Protein AF-A0A1H8DG61-F1 (afdb_monomer_lite)

Sequence (169 aa):
MTNSETLAAIATEIESLGADLLKVNSTIDLIGKPAIDAANKLDRALKDAKERFATALADEQVEARNLRLARFSDIRVEVRPGESLIDTAFSIHYMQDAWDMSVNATIPKPHSCNGFAALADDAYEYLVTKKPEAIPAEIMALAPGKPQEAFAIYLQGKARGFFKGAVAA

Structure (mmCIF, N/CA/C/O backbone):
data_AF-A0A1H8DG61-F1
#
_entry.id   AF-A0A1H8DG61-F1
#
loop_
_atom_site.group_PDB
_atom_site.id
_atom_site.type_symbol
_atom_site.label_atom_id
_atom_site.label_alt_id
_atom_site.label_comp_id
_atom_site.label_asym_id
_atom_site.label_entity_id
_atom_site.label_seq_id
_atom_site.pdbx_PDB_ins_code
_atom_site.Cartn_x
_atom_site.Cartn_y
_atom_site.Cartn_z
_atom_site.occupancy
_atom_site.B_iso_or_equiv
_atom_site.auth_seq_id
_atom_site.auth_comp_id
_atom_site.auth_asym_id
_atom_site.auth_atom_id
_atom_site.pdbx_PDB_model_num
ATOM 1 N N . MET A 1 1 ? -24.084 -5.760 2.106 1.00 44.28 1 MET A N 1
ATOM 2 C CA . MET A 1 1 ? -23.650 -4.973 3.270 1.00 44.28 1 MET A CA 1
ATOM 3 C C . MET A 1 1 ? -22.213 -4.593 3.015 1.00 44.28 1 MET A C 1
ATOM 5 O O . MET A 1 1 ? -21.398 -5.487 2.815 1.00 44.28 1 MET A O 1
ATOM 9 N N . THR A 1 2 ? -21.930 -3.308 2.858 1.00 48.12 2 THR A N 1
ATOM 10 C CA . THR A 1 2 ? -20.558 -2.812 2.676 1.00 48.12 2 THR A CA 1
ATOM 11 C C . THR A 1 2 ? -19.861 -2.767 4.037 1.00 48.12 2 THR A C 1
ATOM 13 O O . THR A 1 2 ? -20.521 -2.529 5.045 1.00 48.12 2 THR A O 1
ATOM 16 N N . ASN A 1 3 ? -18.538 -2.969 4.090 1.00 57.88 3 ASN A N 1
ATOM 17 C CA . ASN A 1 3 ? -17.770 -2.950 5.350 1.00 57.88 3 ASN A CA 1
ATOM 18 C C . ASN A 1 3 ? -17.966 -1.652 6.176 1.00 57.88 3 ASN A C 1
ATOM 20 O O . ASN A 1 3 ? -17.830 -1.653 7.402 1.00 57.88 3 ASN A O 1
ATOM 24 N N . SER A 1 4 ? -18.375 -0.558 5.527 1.00 57.69 4 SER A N 1
ATOM 25 C CA . SER A 1 4 ? -18.746 0.706 6.170 1.00 57.69 4 SER A CA 1
ATOM 26 C C . SER A 1 4 ? -20.004 0.612 7.050 1.00 57.69 4 SER A C 1
ATOM 28 O O . SER A 1 4 ? -20.052 1.227 8.114 1.00 57.69 4 SER A O 1
ATOM 30 N N . GLU A 1 5 ? -21.011 -0.176 6.650 1.00 59.53 5 GLU A N 1
ATOM 31 C CA . GLU A 1 5 ? -22.228 -0.407 7.445 1.00 59.53 5 GLU A CA 1
ATOM 32 C C . GLU A 1 5 ? -21.903 -1.224 8.704 1.00 59.53 5 GLU A C 1
ATOM 34 O O . GLU A 1 5 ? -22.477 -0.987 9.766 1.00 59.53 5 GLU A O 1
ATOM 39 N N . THR A 1 6 ? -20.927 -2.135 8.617 1.00 80.00 6 THR A N 1
ATOM 40 C CA . THR A 1 6 ? -20.462 -2.929 9.761 1.00 80.00 6 THR A CA 1
ATOM 41 C C . THR A 1 6 ? -19.600 -2.127 10.735 1.00 80.00 6 THR A C 1
ATOM 43 O O . THR A 1 6 ? -19.774 -2.276 11.940 1.00 80.00 6 THR A O 1
ATOM 46 N N . LEU A 1 7 ? -18.724 -1.234 10.263 1.00 86.38 7 LEU A N 1
ATOM 47 C CA . LEU A 1 7 ? -17.915 -0.387 11.152 1.00 86.38 7 LEU A CA 1
ATOM 48 C C . LEU A 1 7 ? -18.766 0.622 11.925 1.00 86.38 7 LEU A C 1
ATOM 50 O O . LEU A 1 7 ? -18.579 0.778 13.132 1.00 86.38 7 LEU A O 1
ATOM 54 N N . ALA A 1 8 ? -19.732 1.261 11.258 1.00 87.06 8 ALA A N 1
ATOM 55 C CA . ALA A 1 8 ? -20.670 2.168 11.913 1.00 87.06 8 ALA A CA 1
ATOM 56 C C . ALA A 1 8 ? -21.502 1.445 12.988 1.00 87.06 8 ALA A C 1
ATOM 58 O O . ALA A 1 8 ? -21.647 1.954 14.097 1.00 87.06 8 ALA A O 1
ATOM 59 N N . ALA A 1 9 ? -21.976 0.227 12.700 1.00 88.69 9 ALA A N 1
ATOM 60 C CA . ALA A 1 9 ? -22.713 -0.581 13.669 1.00 88.69 9 ALA A CA 1
ATOM 61 C C . ALA A 1 9 ? -21.866 -0.951 14.902 1.00 88.69 9 ALA A C 1
ATOM 63 O O . ALA A 1 9 ? -22.348 -0.831 16.028 1.00 88.69 9 ALA A O 1
ATOM 64 N N . ILE A 1 10 ? -20.598 -1.343 14.712 1.00 89.44 10 ILE A N 1
ATOM 65 C CA . ILE A 1 10 ? -19.681 -1.651 15.824 1.00 89.44 10 ILE A CA 1
ATOM 66 C C . ILE A 1 10 ? -19.352 -0.382 16.629 1.00 89.44 10 ILE A C 1
ATOM 68 O O . ILE A 1 10 ? -19.263 -0.442 17.853 1.00 89.44 10 ILE A O 1
ATOM 72 N N . ALA A 1 11 ? -19.219 0.782 15.985 1.00 91.12 11 ALA A N 1
ATOM 73 C CA . ALA A 1 11 ? -19.017 2.051 16.687 1.00 91.12 11 ALA A CA 1
ATOM 74 C C . ALA A 1 11 ? -20.212 2.400 17.592 1.00 91.12 11 ALA A C 1
ATOM 76 O O . ALA A 1 11 ? -20.020 2.714 18.767 1.00 91.12 11 ALA A O 1
ATOM 77 N N . THR A 1 12 ? -21.443 2.261 17.087 1.00 93.44 12 THR A N 1
ATOM 78 C CA . THR A 1 12 ? -22.661 2.440 17.894 1.00 93.44 12 THR A CA 1
ATOM 79 C C . THR A 1 12 ? -22.748 1.420 19.036 1.00 93.44 12 THR A C 1
ATOM 81 O O . THR A 1 12 ? -23.151 1.772 20.146 1.00 93.44 12 THR A O 1
ATOM 84 N N . GLU A 1 13 ? -22.332 0.169 18.808 1.00 91.62 13 GLU A N 1
ATOM 85 C CA . GLU A 1 13 ? -22.241 -0.858 19.857 1.00 91.62 13 GLU A CA 1
ATOM 86 C C . GLU A 1 13 ? -21.276 -0.429 20.978 1.00 91.62 13 GLU A C 1
ATOM 88 O O . GLU A 1 13 ? -21.630 -0.501 22.156 1.00 91.62 13 GLU A O 1
ATOM 93 N N . ILE A 1 14 ? -20.089 0.081 20.631 1.00 93.75 14 ILE A N 1
ATOM 94 C CA . ILE A 1 14 ? -19.092 0.578 21.594 1.00 93.75 14 ILE A CA 1
ATOM 95 C C . ILE A 1 14 ? -19.645 1.755 22.408 1.00 93.75 14 ILE A C 1
ATOM 97 O O . ILE A 1 14 ? -19.463 1.789 23.628 1.00 93.75 14 ILE A O 1
ATOM 101 N N . GLU A 1 15 ? -20.323 2.707 21.763 1.00 93.12 15 GLU A N 1
ATOM 102 C CA . GLU A 1 15 ? -20.947 3.850 22.443 1.00 93.12 15 GLU A CA 1
ATOM 103 C C . GLU A 1 15 ? -22.028 3.399 23.432 1.00 93.12 15 GLU A C 1
ATOM 105 O O . GLU A 1 15 ? -22.036 3.846 24.583 1.00 93.12 15 GLU A O 1
ATOM 110 N N . SER A 1 16 ? -22.895 2.465 23.024 1.00 94.06 16 SER A N 1
ATOM 111 C CA . SER A 1 16 ? -23.933 1.905 23.896 1.00 94.06 16 SER A CA 1
ATOM 112 C C . SER A 1 16 ? -23.332 1.159 25.087 1.00 94.06 16 SER A C 1
ATOM 114 O O . SER A 1 16 ? -23.721 1.412 26.227 1.00 94.06 16 SER A O 1
ATOM 116 N N . LEU A 1 17 ? -22.352 0.280 24.849 1.00 92.75 17 LEU A N 1
ATOM 117 C CA . LEU A 1 17 ? -21.670 -0.469 25.909 1.00 92.75 17 LEU A CA 1
ATOM 118 C C . LEU A 1 17 ? -20.948 0.467 26.885 1.00 92.75 17 LEU A C 1
ATOM 120 O O . LEU A 1 17 ? -20.981 0.235 28.092 1.00 92.75 17 LEU A O 1
ATOM 124 N N . GLY A 1 18 ? -20.339 1.549 26.390 1.00 90.75 18 GLY A N 1
ATOM 125 C CA . GLY A 1 18 ? -19.702 2.566 27.228 1.00 90.75 18 GLY A CA 1
ATOM 126 C C . GLY A 1 18 ? -20.706 3.338 28.087 1.00 90.75 18 GLY A C 1
ATOM 127 O O . GLY A 1 18 ? -20.473 3.544 29.281 1.00 90.75 18 GLY A O 1
ATOM 128 N N . ALA A 1 19 ? -21.847 3.724 27.511 1.00 93.31 19 ALA A N 1
ATOM 129 C CA . ALA A 1 19 ? -22.924 4.386 28.242 1.00 93.31 19 ALA A CA 1
ATOM 130 C C . ALA A 1 19 ? -23.535 3.476 29.320 1.00 93.31 19 ALA A C 1
ATOM 132 O O . ALA A 1 19 ? -23.810 3.931 30.433 1.00 93.31 19 ALA A O 1
ATOM 133 N N . ASP A 1 20 ? -23.720 2.191 29.025 1.00 90.69 20 ASP A N 1
ATOM 134 C CA . ASP A 1 20 ? -24.256 1.230 29.988 1.00 90.69 20 ASP A CA 1
ATOM 135 C C . ASP A 1 20 ? -23.242 0.886 31.083 1.00 90.69 20 ASP A C 1
ATOM 137 O O . ASP A 1 20 ? -23.620 0.789 32.252 1.00 90.69 20 ASP A O 1
ATOM 141 N N . LEU A 1 21 ? -21.948 0.814 30.755 1.00 91.00 21 LEU A N 1
ATOM 142 C CA . LEU A 1 21 ? -20.879 0.669 31.746 1.00 91.00 21 LEU A CA 1
ATOM 143 C C . LEU A 1 21 ? -20.875 1.846 32.736 1.00 91.00 21 LEU A C 1
ATOM 145 O O . LEU A 1 21 ? -20.786 1.628 33.944 1.00 91.00 21 LEU A O 1
ATOM 149 N N . LEU A 1 22 ? -21.025 3.085 32.251 1.00 91.31 22 LEU A N 1
ATOM 150 C CA . LEU A 1 22 ? -21.126 4.280 33.101 1.00 91.31 22 LEU A CA 1
ATOM 151 C C . LEU A 1 22 ? -22.321 4.204 34.062 1.00 91.31 22 LEU A C 1
ATOM 153 O O . LEU A 1 22 ? -22.166 4.467 35.258 1.00 91.31 22 LEU A O 1
ATOM 157 N N . LYS A 1 23 ? -23.497 3.798 33.566 1.00 90.06 23 LYS A N 1
ATOM 158 C CA . LYS A 1 23 ? -24.698 3.614 34.399 1.00 90.06 23 LYS A CA 1
ATOM 159 C C . LYS A 1 23 ? -24.474 2.546 35.465 1.00 90.06 23 LYS A C 1
ATOM 161 O O . LYS A 1 23 ? -24.740 2.804 36.636 1.00 90.06 23 LYS A O 1
ATOM 166 N N . VAL A 1 24 ? -23.953 1.377 35.092 1.00 89.50 24 VAL A N 1
ATOM 167 C CA . VAL A 1 24 ? -23.722 0.279 36.042 1.00 89.50 24 VAL A CA 1
ATOM 168 C C . VAL A 1 24 ? -22.688 0.681 37.093 1.00 89.50 24 VAL A C 1
ATOM 170 O O . VAL A 1 24 ? -22.939 0.486 38.283 1.00 89.50 24 VAL A O 1
ATOM 173 N N . ASN A 1 25 ? -21.595 1.338 36.693 1.00 87.38 25 ASN A N 1
ATOM 174 C CA . ASN A 1 25 ? -20.584 1.844 37.623 1.00 87.38 25 ASN A CA 1
ATOM 175 C C . ASN A 1 25 ? -21.171 2.824 38.647 1.00 87.38 25 ASN A C 1
ATOM 177 O O . ASN A 1 25 ? -20.857 2.724 39.829 1.00 87.38 25 ASN A O 1
ATOM 181 N N . SER A 1 26 ? -22.087 3.704 38.228 1.00 88.56 26 SER A N 1
ATOM 182 C CA . SER A 1 26 ? -22.766 4.646 39.135 1.00 88.56 26 SER A CA 1
ATOM 183 C C . SER A 1 26 ? -23.673 3.975 40.178 1.00 88.56 26 SER A C 1
ATOM 185 O O . SER A 1 26 ? -24.056 4.600 41.163 1.00 88.56 26 SER A O 1
ATOM 187 N N . THR A 1 27 ? -24.006 2.696 39.982 1.00 87.75 27 THR A N 1
ATOM 188 C CA . THR A 1 27 ? -24.860 1.916 40.891 1.00 87.75 27 THR A CA 1
ATOM 189 C C . THR A 1 27 ? -24.084 0.942 41.777 1.00 87.75 27 THR A C 1
ATOM 191 O O . THR A 1 27 ? -24.686 0.312 42.647 1.00 87.75 27 THR A O 1
ATOM 194 N N . ILE A 1 28 ? -22.759 0.825 41.611 1.00 85.56 28 ILE A N 1
ATOM 195 C CA . ILE A 1 28 ? -21.932 -0.119 42.381 1.00 85.56 28 ILE A CA 1
ATOM 196 C C . ILE A 1 28 ? -22.061 0.123 43.886 1.00 85.56 28 ILE A C 1
ATOM 198 O O . ILE A 1 28 ? -22.249 -0.833 44.635 1.00 85.56 28 ILE A O 1
ATOM 202 N N . ASP A 1 29 ? -22.069 1.381 44.319 1.00 82.69 29 ASP A N 1
ATOM 203 C CA . ASP A 1 29 ? -22.180 1.729 45.739 1.00 82.69 29 ASP A CA 1
ATOM 204 C C . ASP A 1 29 ? -23.567 1.414 46.335 1.00 82.69 29 ASP A C 1
ATOM 206 O O . ASP A 1 29 ? -23.710 1.306 47.551 1.00 82.69 29 ASP A O 1
ATOM 210 N N . LEU A 1 30 ? -24.593 1.236 45.491 1.00 85.62 30 LEU A N 1
ATOM 211 C CA . LEU A 1 30 ? -25.979 0.981 45.906 1.00 85.62 30 LEU A CA 1
ATOM 212 C C . LEU A 1 30 ? -26.312 -0.512 45.988 1.00 85.62 30 LEU A C 1
ATOM 214 O O . LEU A 1 30 ? -26.997 -0.946 46.911 1.00 85.62 30 LEU A O 1
ATOM 218 N N . ILE A 1 31 ? -25.866 -1.295 45.003 1.00 84.31 31 ILE A N 1
ATOM 219 C CA . ILE A 1 31 ? -26.231 -2.715 44.853 1.00 84.31 31 ILE A CA 1
ATOM 220 C C . ILE A 1 31 ? -25.040 -3.663 45.015 1.00 84.31 31 ILE A C 1
ATOM 222 O O . ILE A 1 31 ? -25.245 -4.864 45.185 1.00 84.31 31 ILE A O 1
ATOM 226 N N . GLY A 1 32 ? -23.805 -3.159 45.043 1.00 85.88 32 GLY A N 1
ATOM 227 C CA . GLY A 1 32 ? -22.606 -3.925 45.376 1.00 85.88 32 GLY A CA 1
ATOM 228 C C . GLY A 1 32 ? -22.245 -4.990 44.338 1.00 85.88 32 GLY A C 1
ATOM 229 O O . GLY A 1 32 ? -22.130 -4.724 43.142 1.00 85.88 32 GLY A O 1
ATOM 230 N N . LYS A 1 33 ? -22.031 -6.226 44.800 1.00 86.06 33 LYS A N 1
ATOM 231 C CA . LYS A 1 33 ? -21.433 -7.321 44.014 1.00 86.06 33 LYS A CA 1
ATOM 232 C C . LYS A 1 33 ? -22.118 -7.620 42.661 1.00 86.06 33 LYS A C 1
ATOM 234 O O . LYS A 1 33 ? -21.393 -7.767 41.681 1.00 86.06 33 LYS A O 1
ATOM 239 N N . PRO A 1 34 ? -23.461 -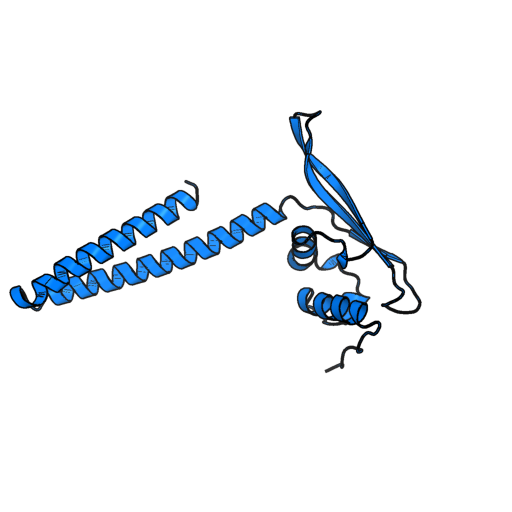7.642 42.539 1.00 88.62 34 PRO A N 1
ATOM 240 C CA . PRO A 1 34 ? -24.132 -7.811 41.248 1.00 88.62 34 PRO A CA 1
ATOM 241 C C . PRO A 1 34 ? -23.786 -6.728 40.216 1.00 88.62 34 PRO A C 1
ATOM 243 O O . PRO A 1 34 ? -23.654 -7.036 39.033 1.00 88.62 34 PRO A O 1
ATOM 246 N N . ALA A 1 35 ? -23.607 -5.474 40.645 1.00 84.19 35 ALA A N 1
ATOM 247 C CA . ALA A 1 35 ? -23.211 -4.385 39.753 1.00 84.19 35 ALA A CA 1
ATOM 248 C C . ALA A 1 35 ? -21.743 -4.505 39.322 1.00 84.19 35 ALA A C 1
ATOM 250 O O . ALA A 1 35 ? -21.430 -4.241 38.167 1.00 84.19 35 ALA A O 1
ATOM 251 N N . ILE A 1 36 ? -20.859 -4.990 40.200 1.00 88.31 36 ILE A N 1
ATOM 252 C CA . ILE A 1 36 ? -19.462 -5.299 39.850 1.00 88.31 36 ILE A CA 1
ATOM 253 C C . ILE A 1 36 ? -19.402 -6.405 38.787 1.00 88.31 36 ILE A C 1
ATOM 255 O O . ILE A 1 36 ? -18.688 -6.279 37.792 1.00 88.31 36 ILE A O 1
ATOM 259 N N . ASP A 1 37 ? -20.177 -7.478 38.955 1.00 90.69 37 ASP A N 1
ATOM 260 C CA . ASP A 1 37 ? -20.218 -8.577 37.985 1.00 90.69 37 ASP A CA 1
ATOM 261 C C . ASP A 1 37 ? -20.789 -8.123 36.630 1.00 90.69 37 ASP A C 1
ATOM 263 O O . ASP A 1 37 ? -20.297 -8.539 35.577 1.00 90.69 37 ASP A O 1
ATOM 267 N N . ALA A 1 38 ? -21.799 -7.249 36.638 1.00 87.56 38 ALA A N 1
ATOM 268 C CA . ALA A 1 38 ? -22.345 -6.642 35.426 1.00 87.56 38 ALA A CA 1
ATOM 269 C C . ALA A 1 38 ? -21.339 -5.694 34.746 1.00 87.56 38 ALA A C 1
ATOM 271 O O . ALA A 1 38 ? -21.161 -5.781 33.531 1.00 87.56 38 ALA A O 1
ATOM 272 N N . ALA A 1 39 ? -20.632 -4.858 35.513 1.00 89.25 39 ALA A N 1
ATOM 273 C CA . ALA A 1 39 ? -19.591 -3.970 34.999 1.00 89.25 39 ALA A CA 1
ATOM 274 C C . ALA A 1 39 ? -18.454 -4.765 34.344 1.00 89.25 39 ALA A C 1
ATOM 276 O O . ALA A 1 39 ? -18.065 -4.466 33.221 1.00 89.25 39 ALA A O 1
ATOM 277 N N . ASN A 1 40 ? -17.995 -5.848 34.978 1.00 90.94 40 ASN A N 1
ATOM 278 C CA . ASN A 1 40 ? -16.967 -6.728 34.414 1.00 90.94 40 ASN A CA 1
ATOM 279 C C . ASN A 1 40 ? -17.407 -7.397 33.101 1.00 90.94 40 ASN A C 1
ATOM 281 O O . ASN A 1 40 ? -16.587 -7.614 32.209 1.00 90.94 40 ASN A O 1
ATOM 285 N N . LYS A 1 41 ? -18.692 -7.751 32.968 1.00 91.75 41 LYS A N 1
ATOM 286 C CA . LYS A 1 41 ? -19.236 -8.293 31.712 1.00 91.75 41 LYS A CA 1
ATOM 287 C C . LYS A 1 41 ? -19.265 -7.236 30.610 1.00 91.75 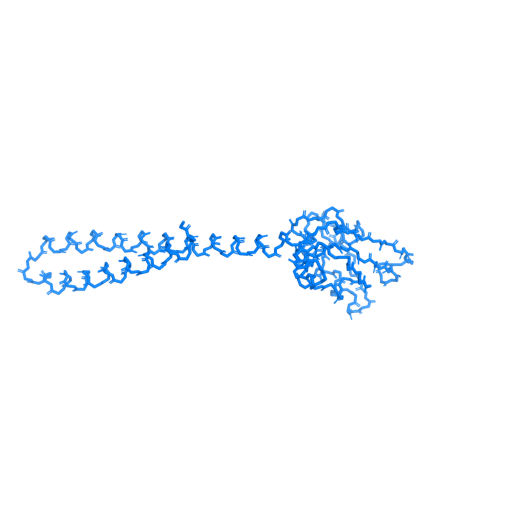41 LYS A C 1
ATOM 289 O O . LYS A 1 41 ? -18.857 -7.535 29.491 1.00 91.75 41 LYS A O 1
ATOM 294 N N . LEU A 1 42 ? -19.721 -6.025 30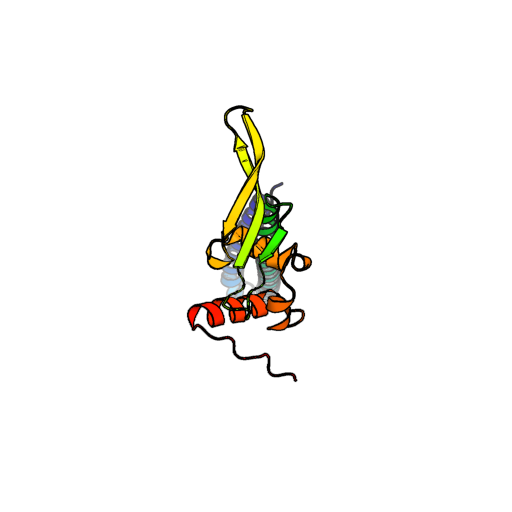.929 1.00 91.00 42 LEU A N 1
ATOM 295 C CA . LEU A 1 42 ? -19.765 -4.905 29.987 1.00 91.00 42 LEU A CA 1
ATOM 296 C C . LEU A 1 42 ? -18.361 -4.470 29.555 1.00 91.00 42 LEU A C 1
ATOM 298 O O . LEU A 1 42 ? -18.151 -4.218 28.375 1.00 91.00 42 LEU A O 1
ATOM 302 N N . ASP A 1 43 ? -17.392 -4.454 30.470 1.00 91.81 43 ASP A N 1
ATOM 303 C CA . ASP A 1 43 ? -15.999 -4.111 30.169 1.00 91.81 43 ASP A CA 1
ATOM 304 C C . ASP A 1 43 ? -15.359 -5.114 29.196 1.00 91.81 43 ASP A C 1
ATOM 306 O O . ASP A 1 43 ? -14.750 -4.723 28.199 1.00 91.81 43 ASP A O 1
ATOM 310 N N . ARG A 1 44 ? -15.589 -6.419 29.408 1.00 93.62 44 ARG A N 1
ATOM 311 C CA . ARG A 1 44 ? -15.165 -7.461 28.455 1.00 93.62 44 ARG A CA 1
ATOM 312 C C . ARG A 1 44 ? -15.823 -7.287 27.091 1.00 93.62 44 ARG A C 1
ATOM 314 O O . ARG A 1 44 ? -15.121 -7.268 26.089 1.00 93.62 44 ARG A O 1
ATOM 321 N N . ALA A 1 45 ? -17.143 -7.100 27.053 1.00 90.25 45 ALA A N 1
ATOM 322 C CA . ALA A 1 45 ? -17.867 -6.895 25.799 1.00 90.25 45 ALA A CA 1
ATOM 323 C C . ALA A 1 45 ? -17.364 -5.653 25.042 1.00 90.25 45 ALA A C 1
ATOM 325 O O . ALA A 1 45 ? -17.223 -5.680 23.820 1.00 90.25 45 ALA A O 1
ATOM 326 N N . LEU A 1 46 ? -17.040 -4.579 25.766 1.00 91.06 46 LEU A N 1
ATOM 327 C CA . LEU A 1 46 ? -16.490 -3.349 25.204 1.00 91.06 46 LEU A CA 1
ATOM 328 C C . LEU A 1 46 ? -15.079 -3.559 24.647 1.00 91.06 46 LEU A C 1
ATOM 330 O O . LEU A 1 46 ? -14.756 -3.026 23.583 1.00 91.06 46 LEU A O 1
ATOM 334 N N . LYS A 1 47 ? -14.240 -4.346 25.327 1.00 93.44 47 LYS A N 1
ATOM 335 C CA . LYS A 1 47 ? -12.921 -4.729 24.816 1.00 93.44 47 LYS A CA 1
ATOM 336 C C . LYS A 1 47 ? -13.040 -5.550 23.530 1.00 93.44 47 LYS A C 1
ATOM 338 O O . LYS A 1 47 ? -12.419 -5.188 22.534 1.00 93.44 47 LYS A O 1
ATOM 343 N N . ASP A 1 48 ? -13.894 -6.568 23.523 1.00 92.44 48 ASP A N 1
ATOM 344 C CA . ASP A 1 48 ? -14.125 -7.419 22.351 1.00 92.44 48 ASP A CA 1
ATOM 345 C C . ASP A 1 48 ? -14.683 -6.608 21.166 1.00 92.44 48 ASP A C 1
ATOM 347 O O . ASP A 1 48 ? -14.292 -6.813 20.016 1.00 92.44 48 ASP A O 1
ATOM 351 N N . ALA A 1 49 ? -15.583 -5.651 21.421 1.00 90.00 49 ALA A N 1
ATOM 352 C CA . ALA A 1 49 ? -16.108 -4.752 20.393 1.00 90.00 49 ALA A CA 1
ATOM 353 C C . ALA A 1 49 ? -15.021 -3.831 19.811 1.00 90.00 49 ALA A C 1
ATOM 355 O O . ALA A 1 49 ? -14.961 -3.645 18.595 1.00 90.00 49 ALA A O 1
ATOM 356 N N . LYS A 1 50 ? -14.115 -3.303 20.645 1.00 91.19 50 LYS A N 1
ATOM 357 C CA . LYS A 1 50 ? -12.965 -2.504 20.183 1.00 91.19 50 LYS A CA 1
ATOM 358 C C . LYS A 1 50 ? -11.977 -3.320 19.354 1.00 91.19 50 LYS A C 1
ATOM 360 O O . LYS A 1 50 ? -11.474 -2.813 18.355 1.00 91.19 50 LYS A O 1
ATOM 365 N N . GLU A 1 51 ? -11.707 -4.563 19.746 1.00 92.12 51 GLU A N 1
ATOM 366 C CA . GLU A 1 51 ? -10.856 -5.470 18.968 1.00 92.12 51 GLU A CA 1
ATOM 367 C C . GLU A 1 51 ? -11.488 -5.768 17.601 1.00 92.12 51 GLU A C 1
ATOM 369 O O . GLU A 1 51 ? -10.829 -5.586 16.578 1.00 92.12 51 GLU A O 1
ATOM 374 N N . ARG A 1 52 ? -12.791 -6.088 17.559 1.00 89.31 52 ARG A N 1
ATOM 375 C CA . ARG A 1 52 ? -13.541 -6.247 16.299 1.00 89.31 52 ARG A CA 1
ATOM 376 C C . ARG A 1 52 ? -13.488 -4.995 15.423 1.00 89.31 52 ARG A C 1
ATOM 378 O O . ARG A 1 52 ? -13.301 -5.115 14.216 1.00 89.31 52 ARG A O 1
ATOM 385 N N . PHE A 1 53 ? -13.633 -3.810 16.016 1.00 90.00 53 PHE A N 1
ATOM 386 C CA . PHE A 1 53 ? -13.538 -2.541 15.291 1.00 90.00 53 PHE A CA 1
ATOM 387 C C . PHE A 1 53 ? -12.151 -2.348 14.667 1.00 90.00 53 PHE A C 1
ATOM 389 O O . PHE A 1 53 ? -12.045 -1.997 13.495 1.00 90.00 53 PHE A O 1
ATOM 396 N N . ALA A 1 54 ? -11.086 -2.615 15.428 1.00 88.25 54 ALA A N 1
ATOM 397 C CA . ALA A 1 54 ? -9.716 -2.502 14.940 1.00 88.25 54 ALA A CA 1
ATOM 398 C C . ALA A 1 54 ? -9.429 -3.479 13.789 1.00 88.25 54 ALA A C 1
ATOM 400 O O . ALA A 1 54 ? -8.834 -3.079 12.788 1.00 88.25 54 ALA A O 1
ATOM 401 N N . THR A 1 55 ? -9.882 -4.731 13.899 1.00 88.00 55 THR A N 1
ATOM 402 C CA . THR A 1 55 ? -9.757 -5.725 12.822 1.00 88.00 55 THR A CA 1
ATOM 403 C C . THR A 1 55 ? -10.523 -5.296 11.575 1.00 88.00 55 THR A C 1
ATOM 405 O O . THR A 1 55 ? -9.937 -5.242 10.499 1.00 88.00 55 THR A O 1
ATOM 408 N N . ALA A 1 56 ? -11.792 -4.906 11.715 1.00 87.56 56 ALA A N 1
ATOM 409 C CA . ALA A 1 56 ? -12.609 -4.476 10.582 1.00 87.56 56 ALA A CA 1
ATOM 410 C C . ALA A 1 56 ? -12.023 -3.244 9.868 1.00 87.56 56 ALA A C 1
ATOM 412 O O . ALA A 1 56 ? -12.069 -3.161 8.642 1.00 87.56 56 ALA A O 1
ATOM 413 N N . LEU A 1 57 ? -11.426 -2.311 10.617 1.00 88.69 57 LEU A N 1
ATOM 414 C CA . LEU A 1 57 ? -10.751 -1.146 10.048 1.00 88.69 57 LEU A CA 1
ATOM 415 C C . LEU A 1 57 ? -9.486 -1.541 9.272 1.00 88.69 57 LEU A C 1
ATOM 417 O O . LEU A 1 57 ? -9.227 -1.003 8.196 1.00 88.69 57 LEU A O 1
ATOM 421 N N . ALA A 1 58 ? -8.694 -2.474 9.805 1.00 86.94 58 ALA A N 1
ATOM 422 C CA . ALA A 1 58 ? -7.514 -2.986 9.116 1.00 86.94 58 ALA A CA 1
ATOM 423 C C . ALA A 1 58 ? -7.897 -3.708 7.813 1.00 86.94 58 ALA A C 1
ATOM 425 O O . ALA A 1 58 ? -7.281 -3.465 6.773 1.00 86.94 58 ALA A O 1
ATOM 426 N N . ASP A 1 59 ? -8.947 -4.528 7.848 1.00 86.94 59 ASP A N 1
ATOM 427 C CA . ASP A 1 59 ? -9.462 -5.230 6.673 1.00 86.94 59 ASP A CA 1
ATOM 428 C C . ASP A 1 59 ? -9.982 -4.245 5.616 1.00 86.94 59 ASP A C 1
ATOM 430 O O . ASP A 1 59 ? -9.673 -4.388 4.434 1.00 86.94 59 ASP A O 1
ATOM 434 N N . GLU A 1 60 ? -10.698 -3.188 6.019 1.00 86.88 60 GLU A N 1
ATOM 435 C CA . GLU A 1 60 ? -11.151 -2.139 5.097 1.00 86.88 60 GLU A CA 1
ATOM 436 C C . GLU A 1 60 ? -9.975 -1.440 4.402 1.00 86.88 60 GLU A C 1
ATOM 438 O O . GLU A 1 60 ? -10.023 -1.210 3.193 1.00 86.88 60 GLU A O 1
ATOM 443 N N . GLN A 1 61 ? -8.892 -1.148 5.125 1.00 87.88 61 GLN A N 1
ATOM 444 C CA . GLN A 1 61 ? -7.692 -0.558 4.528 1.00 87.88 61 GLN A CA 1
ATOM 445 C C . GLN A 1 61 ? -7.030 -1.499 3.515 1.00 87.88 61 GLN A C 1
ATOM 447 O O . GLN A 1 61 ? -6.593 -1.051 2.451 1.00 87.88 61 GLN A O 1
ATOM 452 N N . VAL A 1 62 ? -6.967 -2.799 3.818 1.00 87.50 62 VAL A N 1
ATOM 453 C CA . VAL A 1 62 ? -6.419 -3.813 2.906 1.00 87.50 62 VAL A CA 1
ATOM 454 C C . VAL A 1 62 ? -7.287 -3.954 1.658 1.00 87.50 62 VAL A C 1
ATOM 456 O O . VAL A 1 62 ? -6.750 -3.980 0.549 1.00 87.50 62 VAL A O 1
ATOM 459 N N . GLU A 1 63 ? -8.607 -3.985 1.809 1.00 87.38 63 GLU A N 1
ATOM 460 C CA . GLU A 1 63 ? -9.542 -4.076 0.688 1.00 87.38 63 GLU A CA 1
ATOM 461 C C . GLU A 1 63 ? -9.523 -2.815 -0.175 1.00 87.38 63 GLU A C 1
ATOM 463 O O . GLU A 1 63 ? -9.380 -2.907 -1.394 1.00 87.38 63 GLU A O 1
ATOM 468 N N . ALA A 1 64 ? -9.557 -1.627 0.433 1.00 87.88 64 ALA A N 1
ATOM 469 C CA . ALA A 1 64 ? -9.437 -0.360 -0.286 1.00 87.88 64 ALA A CA 1
ATOM 470 C C . ALA A 1 64 ? -8.127 -0.293 -1.082 1.00 87.88 64 ALA A C 1
ATOM 472 O O . ALA A 1 64 ? -8.108 0.109 -2.249 1.00 87.88 64 ALA A O 1
ATOM 473 N N . ARG A 1 65 ? -7.027 -0.753 -0.480 1.00 89.38 65 ARG A N 1
ATOM 474 C CA . ARG A 1 65 ? -5.731 -0.884 -1.145 1.00 89.38 65 ARG A CA 1
ATOM 475 C C . ARG A 1 65 ? -5.781 -1.890 -2.296 1.00 89.38 65 ARG A C 1
ATOM 477 O O . ARG A 1 65 ? -5.305 -1.574 -3.382 1.00 89.38 65 ARG A O 1
ATOM 484 N N . ASN A 1 66 ? -6.355 -3.075 -2.099 1.00 89.12 66 ASN A N 1
ATOM 485 C CA . ASN A 1 66 ? -6.480 -4.088 -3.149 1.00 89.12 66 ASN A CA 1
ATOM 486 C C . ASN A 1 66 ? -7.318 -3.576 -4.328 1.00 89.12 66 ASN A C 1
ATOM 488 O O . ASN A 1 66 ? -6.884 -3.714 -5.469 1.00 89.12 66 ASN A O 1
ATOM 492 N N . LEU A 1 67 ? -8.452 -2.922 -4.066 1.00 88.19 67 LEU A N 1
ATOM 493 C CA . LEU A 1 67 ? -9.296 -2.286 -5.082 1.00 88.19 67 LEU A CA 1
ATOM 494 C C . LEU A 1 67 ? -8.537 -1.195 -5.841 1.00 88.19 67 LEU A C 1
ATOM 496 O O . LEU A 1 67 ? -8.585 -1.133 -7.070 1.00 88.19 67 LEU A O 1
ATOM 500 N N . ARG A 1 68 ? -7.774 -0.366 -5.121 1.00 90.12 68 ARG A N 1
ATOM 501 C CA . ARG A 1 68 ? -6.925 0.671 -5.718 1.00 90.12 68 ARG A CA 1
ATOM 502 C C . ARG A 1 68 ? -5.834 0.094 -6.613 1.00 90.12 68 ARG A C 1
ATOM 504 O O . ARG A 1 68 ? -5.488 0.732 -7.600 1.00 90.12 68 ARG A O 1
ATOM 511 N N . LEU A 1 69 ? -5.274 -1.064 -6.275 1.00 92.25 69 LEU A N 1
ATOM 512 C CA . LEU A 1 69 ? -4.232 -1.720 -7.067 1.00 92.25 69 LEU A CA 1
ATOM 513 C C . LEU A 1 69 ? -4.807 -2.571 -8.210 1.00 92.25 69 LEU A C 1
ATOM 515 O O . LEU A 1 69 ? -4.120 -2.780 -9.204 1.00 92.25 69 LEU A O 1
ATOM 519 N N . ALA A 1 70 ? -6.060 -3.024 -8.104 1.00 91.31 70 ALA A N 1
ATOM 520 C CA . ALA A 1 70 ? -6.723 -3.853 -9.112 1.00 91.31 70 ALA A CA 1
ATOM 521 C C . ALA A 1 70 ? -6.902 -3.150 -10.468 1.00 91.31 70 ALA A C 1
ATOM 523 O O . ALA A 1 70 ? -6.983 -3.823 -11.488 1.00 91.31 70 ALA A O 1
ATOM 524 N N . ARG A 1 71 ? -6.900 -1.810 -10.490 1.00 92.69 71 ARG A N 1
ATOM 525 C CA . ARG A 1 71 ? -6.936 -1.007 -11.726 1.00 92.69 71 ARG A CA 1
ATOM 526 C C . ARG A 1 71 ? -5.656 -1.067 -12.557 1.00 92.69 71 ARG A C 1
ATOM 528 O O . ARG A 1 71 ? -5.631 -0.505 -13.646 1.00 92.69 71 ARG A O 1
ATOM 535 N N . PHE A 1 72 ? -4.580 -1.643 -12.025 1.00 95.19 72 PHE A N 1
ATOM 536 C CA . PHE A 1 72 ? -3.304 -1.762 -12.720 1.00 95.19 72 PHE A CA 1
ATOM 537 C C . PHE A 1 72 ? -3.112 -3.181 -13.243 1.00 95.19 72 PHE A C 1
ATOM 539 O O . PHE A 1 72 ? -3.388 -4.169 -12.558 1.00 95.19 72 PHE A O 1
ATOM 546 N N . SER A 1 73 ? -2.592 -3.285 -14.459 1.00 94.25 73 SER A N 1
ATOM 547 C CA . SER A 1 73 ? -2.265 -4.561 -15.090 1.00 94.25 73 SER A CA 1
ATOM 548 C C . SER A 1 73 ? -1.058 -4.430 -16.019 1.00 94.25 73 SER A C 1
ATOM 550 O O . SER A 1 73 ? -0.593 -3.328 -16.313 1.00 94.25 73 SER A O 1
ATOM 552 N N . ASP A 1 74 ? -0.506 -5.573 -16.431 1.00 93.12 74 ASP A N 1
ATOM 553 C CA . ASP A 1 74 ? 0.537 -5.691 -17.458 1.00 93.12 74 ASP A CA 1
ATOM 554 C C . ASP A 1 74 ? 1.778 -4.802 -17.270 1.00 93.12 74 ASP A C 1
ATOM 556 O O . ASP A 1 74 ? 2.393 -4.359 -18.246 1.00 93.12 74 ASP A O 1
ATOM 560 N N . ILE A 1 75 ? 2.180 -4.559 -16.016 1.00 95.25 75 ILE A N 1
ATOM 561 C CA . ILE A 1 75 ? 3.400 -3.802 -15.736 1.00 95.25 75 ILE A CA 1
ATOM 562 C C . ILE A 1 75 ? 4.637 -4.574 -16.198 1.00 95.25 75 ILE A C 1
ATOM 564 O O . ILE A 1 75 ? 4.854 -5.733 -15.838 1.00 95.25 75 ILE A O 1
ATOM 568 N N . ARG A 1 76 ? 5.457 -3.918 -17.013 1.00 94.88 76 ARG A N 1
ATOM 569 C CA . ARG A 1 76 ? 6.700 -4.449 -17.566 1.00 94.88 76 ARG A CA 1
ATOM 570 C C . ARG A 1 76 ? 7.770 -3.375 -17.527 1.00 94.88 76 ARG A C 1
ATOM 572 O O . ARG A 1 76 ? 7.494 -2.200 -17.771 1.00 94.88 76 ARG A O 1
ATOM 579 N N . VAL A 1 77 ? 8.997 -3.793 -17.242 1.00 95.38 77 VAL A N 1
ATOM 580 C CA . VAL A 1 77 ? 10.162 -2.913 -17.238 1.00 95.38 77 VAL A CA 1
ATOM 581 C C . VAL A 1 77 ? 11.087 -3.324 -18.370 1.00 95.38 77 VAL A C 1
ATOM 583 O O . VAL A 1 77 ? 11.616 -4.432 -18.393 1.00 95.38 77 VAL A O 1
ATOM 586 N N . GLU A 1 78 ? 11.289 -2.414 -19.308 1.00 94.44 78 GLU A N 1
ATOM 587 C CA . GLU A 1 78 ? 12.316 -2.519 -20.329 1.00 94.44 78 GLU A CA 1
ATOM 588 C C . GLU A 1 78 ? 13.618 -1.934 -19.793 1.00 94.44 78 GLU A C 1
ATOM 590 O O . GLU A 1 78 ? 13.661 -0.805 -19.294 1.00 94.44 78 GLU A O 1
ATOM 595 N N . VAL A 1 79 ? 14.690 -2.710 -19.917 1.00 93.81 79 VAL A N 1
ATOM 596 C CA . VAL A 1 79 ? 16.025 -2.331 -19.462 1.00 93.81 79 VAL A CA 1
ATOM 597 C C . VAL A 1 79 ? 16.880 -2.011 -20.677 1.00 93.81 79 VAL A C 1
ATOM 599 O O . VAL A 1 79 ? 17.031 -2.833 -21.580 1.00 93.81 79 VAL A O 1
ATOM 602 N N . ARG A 1 80 ? 17.462 -0.815 -20.695 1.00 92.50 80 ARG A N 1
ATOM 603 C CA . ARG A 1 80 ? 18.544 -0.450 -21.610 1.00 92.50 80 ARG A CA 1
ATOM 604 C C . ARG A 1 80 ? 19.835 -0.427 -20.791 1.00 92.50 80 ARG A C 1
ATOM 606 O O . ARG A 1 80 ? 20.063 0.560 -20.085 1.00 92.50 80 ARG A O 1
ATOM 613 N N . PRO A 1 81 ? 20.618 -1.520 -20.816 1.00 87.94 81 PRO A N 1
ATOM 614 C CA . PRO A 1 81 ? 21.792 -1.657 -19.967 1.00 87.94 81 PRO A CA 1
ATOM 615 C C . PRO A 1 81 ? 22.839 -0.597 -20.318 1.00 87.94 81 PRO A C 1
ATOM 617 O O . PRO A 1 81 ? 23.120 -0.361 -21.494 1.00 87.94 81 PRO A O 1
ATOM 620 N N . GLY A 1 82 ? 23.388 0.038 -19.285 1.00 85.50 82 GLY A N 1
ATOM 621 C CA . GLY A 1 82 ? 24.570 0.895 -19.373 1.00 85.50 82 GLY A CA 1
ATOM 622 C C . GLY A 1 82 ? 25.812 0.187 -18.827 1.00 85.50 82 GLY A C 1
ATOM 623 O O . GLY A 1 82 ? 25.760 -0.989 -18.471 1.00 85.50 82 GLY A O 1
ATOM 624 N N . GLU A 1 83 ? 26.928 0.910 -18.714 1.00 83.88 83 GLU A N 1
ATOM 625 C CA . GLU A 1 83 ? 28.156 0.388 -18.083 1.00 83.88 83 GLU A CA 1
ATOM 626 C C . GLU A 1 83 ? 27.980 0.146 -16.575 1.00 83.88 83 GLU A C 1
ATOM 628 O O . GLU A 1 83 ? 2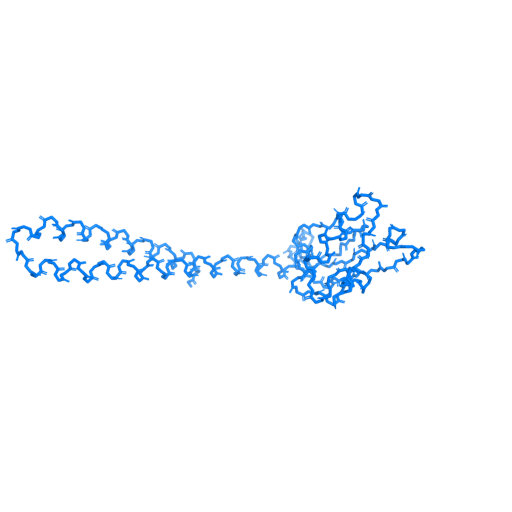8.658 -0.692 -15.980 1.00 83.88 83 GLU A O 1
ATOM 633 N N . SER A 1 84 ? 27.039 0.859 -15.953 1.00 84.12 84 SER A N 1
ATOM 634 C CA . SER A 1 84 ? 26.688 0.725 -14.544 1.00 84.12 84 SER A CA 1
ATOM 635 C C . SER A 1 84 ? 25.173 0.837 -14.329 1.00 84.12 84 SER A C 1
ATOM 637 O O . SER A 1 84 ? 24.426 1.278 -15.208 1.00 84.12 84 SER A O 1
ATOM 639 N N . LEU A 1 85 ? 24.694 0.494 -13.126 1.00 85.44 85 LEU A N 1
ATOM 640 C CA . LEU A 1 85 ? 23.284 0.683 -12.749 1.00 85.44 85 LEU A CA 1
ATOM 641 C C . LEU A 1 85 ? 22.858 2.168 -12.776 1.00 85.44 85 LEU A C 1
ATOM 643 O O . LEU A 1 85 ? 21.667 2.464 -12.857 1.00 85.44 85 LEU A O 1
ATOM 647 N N . ILE A 1 86 ? 23.817 3.103 -12.717 1.00 85.94 86 ILE A N 1
ATOM 648 C CA . ILE A 1 86 ? 23.564 4.553 -12.800 1.00 85.94 86 ILE A CA 1
ATOM 649 C C . ILE A 1 86 ? 23.200 4.926 -14.234 1.00 85.94 86 ILE A C 1
ATOM 651 O O . ILE A 1 86 ? 22.239 5.661 -14.457 1.00 85.94 86 ILE A O 1
ATOM 655 N N . ASP A 1 87 ? 23.947 4.370 -15.183 1.00 84.94 87 ASP A N 1
ATOM 656 C CA . ASP A 1 87 ? 23.826 4.655 -16.615 1.00 84.94 87 ASP A CA 1
ATOM 657 C C . ASP A 1 87 ? 22.755 3.791 -17.289 1.00 84.94 87 ASP A C 1
ATOM 659 O O . ASP A 1 87 ? 22.402 4.000 -18.449 1.00 84.94 87 ASP A O 1
ATOM 663 N N . THR A 1 88 ? 22.219 2.814 -16.558 1.00 89.00 88 THR A N 1
ATOM 664 C CA . THR A 1 88 ? 21.141 1.949 -17.026 1.00 89.00 88 THR A CA 1
ATOM 665 C C . THR A 1 88 ? 19.828 2.723 -17.065 1.00 89.00 88 THR A C 1
ATOM 667 O O . THR A 1 88 ? 19.338 3.237 -16.052 1.00 89.00 88 THR A O 1
ATOM 670 N N . ALA A 1 89 ? 19.224 2.781 -18.249 1.00 90.75 89 ALA A N 1
ATOM 671 C CA . ALA A 1 89 ? 17.925 3.402 -18.444 1.00 90.75 89 ALA A CA 1
ATOM 672 C C . ALA A 1 89 ? 16.807 2.360 -18.329 1.00 90.75 89 ALA A C 1
ATOM 674 O O . ALA A 1 89 ? 16.908 1.245 -18.837 1.00 90.75 89 ALA A O 1
ATOM 675 N N . PHE A 1 90 ? 15.717 2.759 -17.678 1.00 93.94 90 PHE A N 1
ATOM 676 C CA . PHE A 1 90 ? 14.534 1.928 -17.486 1.00 93.94 90 PHE A CA 1
ATOM 677 C C . PHE A 1 90 ? 13.331 2.609 -18.128 1.00 93.94 90 PHE A C 1
ATOM 679 O O . PHE A 1 90 ? 13.053 3.771 -17.825 1.00 93.94 90 PHE A O 1
ATOM 686 N N . SER A 1 91 ? 12.609 1.887 -18.974 1.00 95.44 91 SER A N 1
ATOM 687 C CA . SER A 1 91 ? 11.318 2.314 -19.513 1.00 95.44 91 SER A CA 1
ATOM 688 C C . SER A 1 91 ? 10.248 1.394 -18.948 1.00 95.44 91 SER A C 1
ATOM 690 O O . SER A 1 91 ? 10.327 0.178 -19.083 1.00 95.44 91 SER A O 1
ATOM 692 N N . ILE A 1 92 ? 9.279 1.965 -18.243 1.00 96.50 92 ILE A N 1
ATOM 693 C CA . ILE A 1 92 ? 8.250 1.211 -17.531 1.00 96.50 92 ILE A CA 1
ATOM 694 C C . ILE A 1 92 ? 6.951 1.402 -18.288 1.00 96.50 92 ILE A C 1
ATOM 696 O O . ILE A 1 92 ? 6.543 2.538 -18.525 1.00 96.50 92 ILE A O 1
ATOM 700 N N . HIS A 1 93 ? 6.306 0.298 -18.638 1.00 96.44 93 HIS A N 1
ATOM 701 C CA . HIS A 1 93 ? 5.036 0.273 -19.353 1.00 96.44 93 HIS A CA 1
ATOM 702 C C . HIS A 1 93 ? 4.011 -0.457 -18.501 1.00 96.44 93 HIS A C 1
ATOM 704 O O . HIS A 1 93 ? 4.322 -1.511 -17.951 1.00 96.44 93 HIS A O 1
ATOM 710 N N . TYR A 1 94 ? 2.808 0.087 -18.374 1.00 96.25 94 TYR A N 1
ATOM 711 C CA . TYR A 1 94 ? 1.722 -0.532 -17.616 1.00 96.25 94 TYR A CA 1
ATOM 712 C C . TYR A 1 94 ? 0.366 -0.131 -18.184 1.00 96.25 94 TYR A C 1
ATOM 714 O O . TYR A 1 94 ? 0.241 0.879 -18.876 1.00 96.25 94 TYR A O 1
ATOM 722 N N . MET A 1 95 ? -0.650 -0.926 -17.877 1.00 95.62 95 MET A N 1
ATOM 723 C CA . MET A 1 95 ? -2.042 -0.585 -18.129 1.00 95.62 95 MET A CA 1
ATOM 724 C C . MET A 1 95 ? -2.670 -0.046 -16.848 1.00 95.62 95 MET A C 1
ATOM 726 O O . MET A 1 95 ? -2.428 -0.571 -15.758 1.00 95.62 95 MET A O 1
ATOM 730 N N . GLN A 1 96 ? -3.483 0.994 -16.985 1.00 95.25 96 GLN A N 1
ATOM 731 C CA . GLN A 1 96 ? -4.279 1.543 -15.898 1.00 95.25 96 GLN A CA 1
ATOM 732 C C . GLN A 1 96 ? -5.708 1.777 -16.372 1.00 95.25 96 GLN A C 1
ATOM 734 O O . GLN A 1 96 ? -5.930 2.424 -17.397 1.00 95.25 96 GLN A O 1
ATOM 739 N N . ASP A 1 97 ? -6.678 1.288 -15.610 1.00 93.75 97 ASP A N 1
ATOM 740 C CA . ASP A 1 97 ? -8.082 1.557 -15.882 1.00 93.75 97 ASP A CA 1
ATOM 741 C C . ASP A 1 97 ? -8.384 3.044 -15.712 1.00 93.75 97 ASP A C 1
ATOM 743 O O . ASP A 1 97 ? -8.132 3.652 -14.663 1.00 93.75 97 ASP A O 1
ATOM 747 N N . ALA A 1 98 ? -8.962 3.626 -16.757 1.00 92.00 98 ALA A N 1
ATOM 748 C CA . ALA A 1 98 ? -9.375 5.014 -16.783 1.00 92.00 98 ALA A CA 1
ATOM 749 C C . ALA A 1 98 ? -10.724 5.150 -17.487 1.00 92.00 98 ALA A C 1
ATOM 751 O O . ALA A 1 98 ? -11.035 4.431 -18.439 1.00 92.00 98 ALA A O 1
ATOM 752 N N . TRP A 1 99 ? -11.527 6.107 -17.024 1.00 91.38 99 TRP A N 1
ATOM 753 C CA . TRP A 1 99 ? -12.792 6.429 -17.669 1.00 91.38 99 TRP A CA 1
ATOM 754 C C . TRP A 1 99 ? -12.547 6.969 -19.080 1.00 91.38 99 TRP A C 1
ATOM 756 O O . TRP A 1 99 ? -11.744 7.889 -19.283 1.00 91.38 99 TRP A O 1
ATOM 766 N N . ASP A 1 100 ? -13.240 6.403 -20.062 1.00 92.69 100 ASP A N 1
ATOM 767 C CA . ASP A 1 100 ? -13.232 6.888 -21.431 1.00 92.69 100 ASP A CA 1
ATOM 768 C C . ASP A 1 100 ? -14.607 7.434 -21.815 1.00 92.69 100 ASP A C 1
ATOM 770 O O . ASP A 1 100 ? -15.604 6.711 -21.861 1.00 92.69 100 ASP A O 1
ATOM 774 N N . MET A 1 101 ? -14.653 8.737 -22.100 1.00 90.88 101 MET A N 1
ATOM 775 C CA . MET A 1 101 ? -15.898 9.428 -22.436 1.00 90.88 101 MET A CA 1
ATOM 776 C C . MET A 1 101 ? -16.478 8.998 -23.787 1.00 90.88 101 MET A C 1
ATOM 778 O O . MET A 1 101 ? -17.679 9.149 -23.989 1.00 90.88 101 MET A O 1
ATOM 782 N N . SER A 1 102 ? -15.664 8.477 -24.709 1.00 91.94 102 SER A N 1
ATOM 783 C CA . SER A 1 102 ? -16.126 8.099 -26.050 1.00 91.94 102 SER A CA 1
ATOM 784 C C . SER A 1 102 ? -16.942 6.807 -26.042 1.00 91.94 102 SER A C 1
ATOM 786 O O . SER A 1 102 ? -17.939 6.700 -26.751 1.00 91.94 102 SER A O 1
ATOM 788 N N . VAL A 1 103 ? -16.551 5.850 -25.198 1.00 91.69 103 VAL A N 1
ATOM 789 C CA . VAL A 1 103 ? -17.230 4.555 -25.032 1.00 91.69 103 VAL A CA 1
ATOM 790 C C . VAL A 1 103 ? -18.076 4.482 -23.759 1.00 91.69 103 VAL A C 1
ATOM 792 O O . VAL A 1 103 ? -18.725 3.469 -23.518 1.00 91.69 103 VAL A O 1
ATOM 795 N N . ASN A 1 104 ? -18.095 5.559 -22.964 1.00 93.56 104 ASN A N 1
ATOM 796 C CA . ASN A 1 104 ? -18.841 5.684 -21.710 1.00 93.56 104 ASN A CA 1
ATOM 797 C C . ASN A 1 104 ? -18.585 4.510 -20.745 1.00 93.56 104 ASN A C 1
ATOM 799 O O . ASN A 1 104 ? -19.512 3.959 -20.148 1.00 93.56 104 ASN A O 1
ATOM 803 N N . ALA A 1 105 ? -17.320 4.099 -20.648 1.00 92.62 105 ALA A N 1
ATOM 804 C CA . ALA A 1 105 ? -16.890 2.945 -19.871 1.00 92.62 105 ALA A CA 1
ATOM 805 C C . ALA A 1 105 ? -15.476 3.144 -19.310 1.00 92.62 105 ALA A C 1
ATOM 807 O O . ALA A 1 105 ? -14.655 3.870 -19.874 1.00 92.62 105 ALA A O 1
ATOM 808 N N . THR A 1 106 ? -15.183 2.458 -18.205 1.00 92.44 106 THR A N 1
ATOM 809 C CA . THR A 1 106 ? -13.820 2.308 -17.691 1.00 92.44 106 THR A CA 1
ATOM 810 C C . THR A 1 106 ? -13.101 1.256 -18.521 1.00 92.44 106 THR A C 1
ATOM 812 O O . THR A 1 106 ? -13.555 0.113 -18.584 1.00 92.44 106 THR A O 1
ATOM 815 N N . ILE A 1 107 ? -11.996 1.641 -19.154 1.00 93.00 107 ILE A N 1
ATOM 816 C CA . ILE A 1 107 ? -11.187 0.741 -19.979 1.00 93.00 107 ILE A CA 1
ATOM 817 C C . ILE A 1 107 ? -9.707 0.834 -19.584 1.00 93.00 107 ILE A C 1
ATOM 819 O O . ILE A 1 107 ? -9.256 1.920 -19.198 1.00 93.00 107 ILE A O 1
ATOM 823 N N . PRO A 1 108 ? -8.933 -0.258 -19.719 1.00 94.31 108 PRO A N 1
ATOM 824 C CA . PRO A 1 108 ? -7.489 -0.215 -19.536 1.00 94.31 108 PRO A CA 1
ATOM 825 C C . PRO A 1 108 ? -6.843 0.700 -20.581 1.00 94.31 108 PRO A C 1
ATOM 827 O O . PRO A 1 108 ? -7.038 0.515 -21.786 1.00 94.31 108 PRO A O 1
ATOM 830 N N . LYS A 1 109 ? -6.059 1.683 -20.133 1.00 94.31 109 LYS A N 1
ATOM 831 C CA . LYS A 1 109 ? -5.272 2.571 -20.997 1.00 94.31 109 LYS A CA 1
ATOM 832 C C . LYS A 1 109 ? -3.777 2.321 -20.811 1.00 94.31 109 LYS A C 1
ATOM 834 O O . LYS A 1 109 ? -3.347 2.084 -19.683 1.00 94.31 109 LYS A O 1
ATOM 839 N N . PRO A 1 110 ? -2.975 2.383 -21.887 1.00 95.25 110 PRO A N 1
ATOM 840 C CA . PRO A 1 110 ? -1.534 2.229 -21.788 1.00 95.25 110 PRO A CA 1
ATOM 841 C C . PRO A 1 110 ? -0.889 3.488 -21.209 1.00 95.25 110 PRO A C 1
ATOM 843 O O . PRO A 1 110 ? -1.185 4.611 -21.621 1.00 95.25 110 PRO A O 1
ATOM 846 N N . HIS A 1 111 ? 0.048 3.280 -20.297 1.00 95.25 111 HIS A N 1
ATOM 847 C CA . HIS A 1 111 ? 0.901 4.302 -19.715 1.00 95.25 111 HIS A CA 1
ATOM 848 C C . HIS A 1 111 ? 2.363 3.882 -19.840 1.00 95.25 111 HIS A C 1
ATOM 850 O O . HIS A 1 111 ? 2.706 2.702 -19.745 1.00 95.25 111 HIS A O 1
ATOM 856 N N . SER A 1 112 ? 3.235 4.871 -20.023 1.00 95.12 112 SER A N 1
ATOM 857 C CA . SER A 1 112 ? 4.677 4.660 -20.065 1.00 95.12 112 SER A CA 1
ATOM 858 C C . SER A 1 112 ? 5.408 5.782 -19.345 1.00 95.12 112 SER A C 1
ATOM 860 O O . SER A 1 112 ? 5.062 6.952 -19.525 1.00 95.12 112 SER A O 1
ATOM 862 N N . CYS A 1 113 ? 6.448 5.453 -18.588 1.00 94.31 113 CYS A N 1
ATOM 863 C CA . CYS A 1 113 ? 7.336 6.443 -17.991 1.00 94.31 113 CYS A CA 1
ATOM 864 C C . CYS A 1 113 ? 8.805 6.013 -18.055 1.00 94.31 113 CYS A C 1
ATOM 866 O O . CYS A 1 113 ? 9.140 4.833 -18.171 1.00 94.31 113 CYS A O 1
ATOM 868 N N . ASN A 1 114 ? 9.692 7.007 -17.997 1.00 93.00 114 ASN A N 1
ATOM 869 C CA . ASN A 1 114 ? 11.134 6.800 -18.050 1.00 93.00 114 ASN A CA 1
ATOM 870 C C . ASN A 1 114 ? 11.709 6.854 -16.634 1.00 93.00 114 ASN A C 1
ATOM 872 O O . ASN A 1 114 ? 11.898 7.923 -16.054 1.00 93.00 114 ASN A O 1
ATOM 876 N N . GLY A 1 115 ? 12.013 5.678 -16.099 1.00 90.38 115 GLY A N 1
ATOM 877 C CA . GLY A 1 115 ? 12.586 5.486 -14.778 1.00 90.38 115 GLY A CA 1
ATOM 878 C C . GLY A 1 115 ? 11.558 5.448 -13.649 1.00 90.38 115 GLY A C 1
ATOM 879 O O . GLY A 1 115 ? 10.487 6.042 -13.704 1.00 90.38 115 GLY A O 1
ATOM 880 N N . PHE A 1 116 ? 11.940 4.768 -12.569 1.00 92.06 116 PHE A N 1
ATOM 881 C CA . PHE A 1 116 ? 11.063 4.506 -11.425 1.00 92.06 116 PHE A CA 1
ATOM 882 C C . PHE A 1 116 ? 10.663 5.754 -10.631 1.00 92.06 116 PHE A C 1
ATOM 884 O O . PHE A 1 116 ? 9.620 5.751 -9.996 1.00 92.06 116 PHE A O 1
ATOM 891 N N . ALA A 1 117 ? 11.447 6.835 -10.698 1.00 88.31 117 ALA A N 1
ATOM 892 C CA . ALA A 1 117 ? 11.111 8.100 -10.038 1.00 88.31 117 ALA A CA 1
ATOM 893 C C . ALA A 1 117 ? 9.924 8.833 -10.694 1.00 88.31 117 ALA A C 1
ATOM 895 O O . ALA A 1 117 ? 9.334 9.708 -10.073 1.00 88.31 117 ALA A O 1
ATOM 896 N N . ALA A 1 118 ? 9.593 8.496 -11.945 1.00 90.62 118 ALA A N 1
ATOM 897 C CA . ALA A 1 118 ? 8.449 9.048 -12.671 1.00 90.62 118 ALA A CA 1
ATOM 898 C C . ALA A 1 118 ? 7.208 8.139 -12.597 1.00 90.62 118 ALA A C 1
ATOM 900 O O . ALA A 1 118 ? 6.198 8.414 -13.245 1.00 90.62 118 ALA A O 1
ATOM 901 N N . LEU A 1 119 ? 7.292 7.022 -11.871 1.00 91.88 119 LEU A N 1
ATOM 902 C CA . LEU A 1 119 ? 6.182 6.100 -11.679 1.00 91.88 119 LEU A CA 1
ATOM 903 C C . LEU A 1 119 ? 5.238 6.671 -10.614 1.00 91.88 119 LEU A C 1
ATOM 905 O O . LEU A 1 119 ? 5.695 7.166 -9.589 1.00 91.88 119 LEU A O 1
ATOM 909 N N . ALA A 1 120 ? 3.928 6.609 -10.852 1.00 91.19 120 ALA A N 1
ATOM 910 C CA . ALA A 1 120 ? 2.950 7.000 -9.841 1.00 91.19 120 ALA A CA 1
ATOM 911 C C . ALA A 1 120 ? 3.031 6.063 -8.625 1.00 91.19 120 ALA A C 1
ATOM 913 O O . ALA A 1 120 ? 3.254 4.863 -8.800 1.00 91.19 120 ALA A O 1
ATOM 914 N N . ASP A 1 121 ? 2.784 6.585 -7.423 1.00 91.56 121 ASP A N 1
ATOM 915 C CA . ASP A 1 121 ? 2.907 5.836 -6.162 1.00 91.56 121 ASP A CA 1
ATOM 916 C C . ASP A 1 121 ? 2.140 4.506 -6.179 1.00 91.56 121 ASP A C 1
ATOM 918 O O . ASP A 1 121 ? 2.668 3.475 -5.769 1.00 91.56 121 ASP A O 1
ATOM 922 N N . ASP A 1 122 ? 0.924 4.498 -6.728 1.00 92.44 122 ASP A N 1
ATOM 923 C CA . ASP A 1 122 ? 0.110 3.283 -6.814 1.00 92.44 122 ASP A CA 1
ATOM 924 C C . ASP A 1 122 ? 0.661 2.265 -7.828 1.00 92.44 122 ASP A C 1
ATOM 926 O O . ASP A 1 122 ? 0.594 1.060 -7.595 1.00 92.44 122 ASP A O 1
ATOM 930 N N . ALA A 1 123 ? 1.233 2.728 -8.945 1.00 93.19 123 ALA A N 1
ATOM 931 C CA . ALA A 1 123 ? 1.862 1.851 -9.935 1.00 93.19 123 ALA A CA 1
ATOM 932 C C . ALA A 1 123 ? 3.183 1.273 -9.399 1.00 93.19 123 ALA A C 1
ATOM 934 O O . ALA A 1 123 ? 3.499 0.105 -9.638 1.00 93.19 123 ALA A O 1
ATOM 935 N N . TYR A 1 124 ? 3.928 2.064 -8.622 1.00 94.00 124 TYR A N 1
ATOM 936 C CA . TYR A 1 124 ? 5.089 1.598 -7.868 1.00 94.00 124 TYR A CA 1
ATOM 937 C C . TYR A 1 124 ? 4.692 0.552 -6.826 1.00 94.00 124 TYR A C 1
ATOM 939 O O . TYR A 1 124 ? 5.301 -0.516 -6.745 1.00 94.00 124 TYR A O 1
ATOM 947 N N . GLU A 1 125 ? 3.636 0.815 -6.062 1.00 94.19 125 GLU A N 1
ATOM 948 C CA . GLU A 1 125 ? 3.130 -0.137 -5.085 1.00 94.19 125 GLU A CA 1
ATOM 949 C C . GLU A 1 125 ? 2.675 -1.440 -5.754 1.00 94.19 125 GLU A C 1
ATOM 951 O O . GLU A 1 125 ? 3.007 -2.527 -5.271 1.00 94.19 125 GLU A O 1
ATOM 956 N N . TYR A 1 126 ? 1.973 -1.355 -6.885 1.00 94.62 126 TYR A N 1
ATOM 957 C CA . TYR A 1 126 ? 1.578 -2.517 -7.678 1.00 94.62 126 TYR A CA 1
ATOM 958 C C . TYR A 1 126 ? 2.794 -3.340 -8.126 1.00 94.62 126 TYR A C 1
ATOM 960 O O . TYR A 1 126 ? 2.828 -4.553 -7.895 1.00 94.62 126 TYR A O 1
ATOM 968 N N . LEU A 1 127 ? 3.820 -2.688 -8.687 1.00 94.38 127 LEU A N 1
ATOM 969 C CA . LEU A 1 127 ? 5.070 -3.334 -9.100 1.00 94.38 127 LEU A CA 1
ATOM 970 C C . LEU A 1 127 ? 5.711 -4.103 -7.943 1.00 94.38 127 LEU A C 1
ATOM 972 O O . LEU A 1 127 ? 6.077 -5.263 -8.075 1.00 94.38 127 LEU A O 1
ATOM 976 N N . VAL A 1 128 ? 5.825 -3.463 -6.786 1.00 93.81 128 VAL A N 1
ATOM 977 C CA . VAL A 1 128 ? 6.561 -4.009 -5.645 1.00 93.81 128 VAL A CA 1
ATOM 978 C C . VAL A 1 128 ? 5.794 -5.115 -4.917 1.00 93.81 128 VAL A C 1
ATOM 980 O O . VAL A 1 128 ? 6.407 -5.995 -4.313 1.00 93.81 128 VAL A O 1
ATOM 983 N N . THR A 1 129 ? 4.461 -5.093 -4.963 1.00 91.81 129 THR A N 1
ATOM 984 C CA . THR A 1 129 ? 3.625 -5.964 -4.118 1.00 91.81 129 THR A CA 1
ATOM 985 C C . THR A 1 129 ? 2.899 -7.058 -4.887 1.00 91.81 129 THR A C 1
ATOM 987 O O . THR A 1 129 ? 2.683 -8.135 -4.337 1.00 91.81 129 THR A O 1
ATOM 990 N N . LYS A 1 130 ? 2.515 -6.805 -6.142 1.00 93.06 130 LYS A N 1
ATOM 991 C CA . LYS A 1 130 ? 1.781 -7.761 -6.985 1.00 93.06 130 LYS A CA 1
ATOM 992 C C . LYS A 1 130 ? 2.637 -8.326 -8.113 1.00 93.06 130 LYS A C 1
ATOM 994 O O . LYS A 1 130 ? 2.347 -9.432 -8.559 1.00 93.06 130 LYS A O 1
ATOM 999 N N . LYS A 1 131 ? 3.648 -7.578 -8.573 1.00 93.12 131 LYS A N 1
ATOM 1000 C CA . LYS A 1 131 ? 4.500 -7.941 -9.716 1.00 93.12 131 LYS A CA 1
ATOM 1001 C C . LYS A 1 131 ? 6.009 -7.799 -9.456 1.00 93.12 131 LYS A C 1
ATOM 1003 O O . LYS A 1 131 ? 6.713 -7.223 -10.290 1.00 93.12 131 LYS A O 1
ATOM 1008 N N . PRO A 1 132 ? 6.540 -8.317 -8.330 1.00 93.56 132 PRO A N 1
ATOM 1009 C CA . PRO A 1 132 ? 7.957 -8.170 -8.007 1.00 93.56 132 PRO A CA 1
ATOM 1010 C C . PRO A 1 132 ? 8.886 -8.834 -9.036 1.00 93.56 132 PRO A C 1
ATOM 1012 O O . PRO A 1 132 ? 10.043 -8.441 -9.152 1.00 93.56 132 PRO A O 1
ATOM 1015 N N . GLU A 1 133 ? 8.393 -9.802 -9.809 1.00 92.44 133 GLU A N 1
ATOM 1016 C CA . GLU A 1 133 ? 9.118 -10.457 -10.900 1.00 92.44 133 GLU A CA 1
ATOM 1017 C C . GLU A 1 133 ? 9.441 -9.527 -12.078 1.00 92.44 133 GLU A C 1
ATOM 1019 O O . GLU A 1 133 ? 10.364 -9.806 -12.839 1.00 92.44 133 GLU A O 1
ATOM 1024 N N . ALA A 1 134 ? 8.704 -8.424 -12.238 1.00 93.88 134 ALA A N 1
ATOM 1025 C CA . ALA A 1 134 ? 8.963 -7.437 -13.285 1.00 93.88 134 ALA A CA 1
ATOM 1026 C C . ALA A 1 134 ? 10.097 -6.465 -12.912 1.00 93.88 134 ALA A C 1
ATOM 1028 O O . ALA A 1 134 ? 10.491 -5.631 -13.728 1.00 93.88 134 ALA A O 1
ATOM 1029 N N . ILE A 1 135 ? 10.615 -6.542 -11.682 1.00 93.88 135 ILE A N 1
ATOM 1030 C CA . ILE A 1 135 ? 11.712 -5.697 -11.214 1.00 93.88 135 ILE A CA 1
ATOM 1031 C C . ILE A 1 135 ? 13.030 -6.219 -11.808 1.00 93.88 135 ILE A C 1
ATOM 1033 O O . ILE A 1 135 ? 13.334 -7.402 -11.651 1.00 93.88 135 ILE A O 1
ATOM 1037 N N . PRO A 1 136 ? 13.844 -5.355 -12.443 1.00 93.44 136 PRO A N 1
ATOM 1038 C CA . PRO A 1 136 ? 15.144 -5.740 -12.982 1.00 93.44 136 PRO A CA 1
ATOM 1039 C C . PRO A 1 136 ? 16.041 -6.421 -11.943 1.00 93.44 136 PRO A C 1
ATOM 1041 O O . PRO A 1 136 ? 16.121 -5.984 -10.788 1.00 93.44 136 PRO A O 1
ATOM 1044 N N . ALA A 1 137 ? 16.741 -7.474 -12.366 1.00 91.44 137 ALA A N 1
ATOM 1045 C CA . ALA A 1 137 ? 17.563 -8.300 -11.485 1.00 91.44 137 ALA A CA 1
ATOM 1046 C C . ALA A 1 137 ? 18.676 -7.492 -10.801 1.00 91.44 137 ALA A C 1
ATOM 1048 O O . ALA A 1 137 ? 18.982 -7.731 -9.637 1.00 91.44 137 ALA A O 1
ATOM 1049 N N . GLU A 1 138 ? 19.232 -6.494 -11.485 1.00 89.38 138 GLU A N 1
ATOM 1050 C CA . GLU A 1 138 ? 20.283 -5.608 -10.982 1.00 89.38 138 GLU A CA 1
ATOM 1051 C C . GLU A 1 138 ? 19.796 -4.744 -9.815 1.00 89.38 138 GLU A C 1
ATOM 1053 O O . GLU A 1 138 ? 20.549 -4.483 -8.878 1.00 89.38 138 GLU A O 1
ATOM 1058 N N . ILE A 1 139 ? 18.525 -4.327 -9.844 1.00 90.69 139 ILE A N 1
ATOM 1059 C CA . ILE A 1 139 ? 17.896 -3.619 -8.725 1.00 90.69 139 ILE A CA 1
ATOM 1060 C C . ILE A 1 139 ? 17.602 -4.612 -7.604 1.00 90.69 139 ILE A C 1
ATOM 1062 O O . ILE A 1 139 ? 17.950 -4.349 -6.456 1.00 90.69 139 ILE A O 1
ATOM 1066 N N . MET A 1 140 ? 17.023 -5.773 -7.924 1.00 92.69 140 MET A N 1
ATOM 1067 C CA . MET A 1 140 ? 16.701 -6.801 -6.928 1.00 92.69 140 MET A CA 1
ATOM 1068 C C . MET A 1 140 ? 17.947 -7.324 -6.194 1.00 92.69 140 MET A C 1
ATOM 1070 O O . MET A 1 140 ? 17.874 -7.662 -5.015 1.00 92.69 140 MET A O 1
ATOM 1074 N N . ALA A 1 141 ? 19.107 -7.336 -6.853 1.00 90.56 141 ALA A N 1
ATOM 1075 C CA . ALA A 1 141 ? 20.385 -7.722 -6.261 1.00 90.56 141 ALA A CA 1
ATOM 1076 C C . ALA A 1 141 ? 20.851 -6.779 -5.135 1.00 90.56 141 ALA A C 1
ATOM 1078 O O . ALA A 1 141 ? 21.648 -7.193 -4.296 1.00 90.56 141 ALA A O 1
ATOM 1079 N N . LEU A 1 142 ? 20.350 -5.537 -5.077 1.00 89.25 142 LEU A N 1
ATOM 1080 C CA . LEU A 1 142 ? 20.672 -4.593 -3.998 1.00 89.25 142 LEU A CA 1
ATOM 1081 C C . LEU A 1 142 ? 20.099 -5.037 -2.643 1.00 89.25 142 LEU A C 1
ATOM 1083 O O . LEU A 1 142 ? 20.700 -4.758 -1.609 1.00 89.25 142 LEU A O 1
ATOM 1087 N N . ALA A 1 143 ? 18.954 -5.726 -2.651 1.00 91.38 143 ALA A N 1
ATOM 1088 C CA . ALA A 1 143 ? 18.367 -6.371 -1.478 1.00 91.38 143 ALA A CA 1
ATOM 1089 C C . ALA A 1 143 ? 17.588 -7.629 -1.915 1.00 91.38 143 ALA A C 1
ATOM 1091 O O . ALA A 1 143 ? 16.381 -7.559 -2.181 1.00 91.38 143 ALA A O 1
ATOM 1092 N N . PRO A 1 144 ? 18.265 -8.7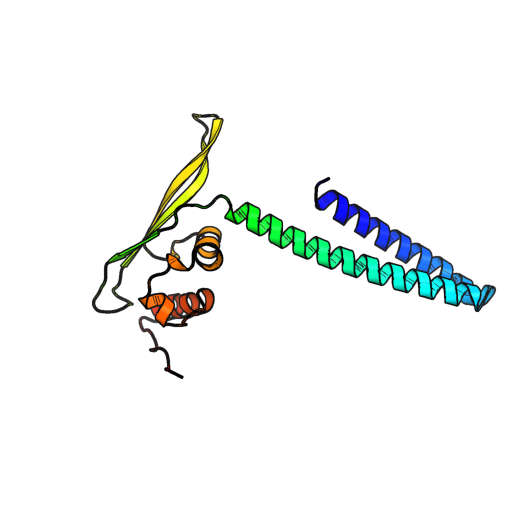89 -2.008 1.00 90.62 144 PRO A N 1
ATOM 1093 C CA . PRO A 1 144 ? 17.667 -10.012 -2.531 1.00 90.62 144 PRO A CA 1
ATOM 1094 C C . PRO A 1 144 ? 16.402 -10.426 -1.772 1.00 90.62 144 PRO A C 1
ATOM 1096 O O . PRO A 1 144 ? 16.388 -10.494 -0.544 1.00 90.62 144 PRO A O 1
ATOM 1099 N N . GLY A 1 145 ? 15.325 -10.704 -2.512 1.00 88.12 145 GLY A N 1
ATOM 1100 C CA . GLY A 1 145 ? 14.040 -11.127 -1.943 1.00 88.12 145 GLY A CA 1
ATOM 1101 C C . GLY A 1 145 ? 13.257 -10.015 -1.239 1.00 88.12 145 GLY A C 1
ATOM 1102 O O . GLY A 1 145 ? 12.185 -10.283 -0.696 1.00 88.12 145 GLY A O 1
ATOM 1103 N N . LYS A 1 146 ? 13.751 -8.771 -1.262 1.00 93.31 146 LYS A N 1
ATOM 1104 C CA . LYS A 1 146 ? 13.122 -7.626 -0.600 1.00 93.31 146 LYS A CA 1
ATOM 1105 C C . LYS A 1 146 ? 12.937 -6.447 -1.563 1.00 93.31 146 LYS A C 1
ATOM 1107 O O . LYS A 1 146 ? 13.687 -5.471 -1.508 1.00 93.31 146 LYS A O 1
ATOM 1112 N N . PRO A 1 147 ? 11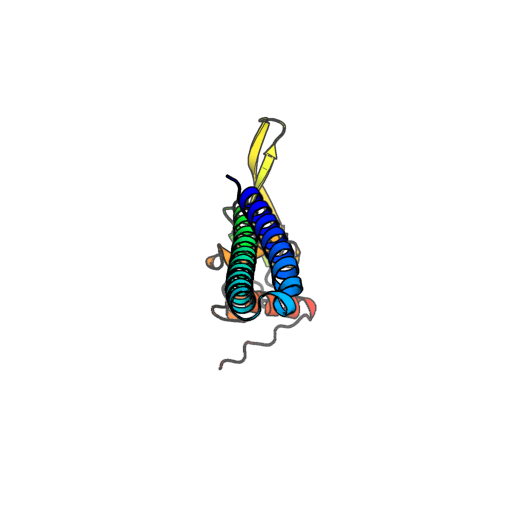.891 -6.490 -2.407 1.00 92.44 147 PRO A N 1
ATOM 1113 C CA . PRO A 1 147 ? 11.630 -5.476 -3.428 1.00 92.44 147 PRO A CA 1
ATOM 1114 C C . PRO A 1 147 ? 11.606 -4.023 -2.915 1.00 92.44 147 PRO A C 1
ATOM 1116 O O . PRO A 1 147 ? 12.169 -3.134 -3.547 1.00 92.44 147 PRO A O 1
ATOM 1119 N N . GLN A 1 148 ? 10.988 -3.771 -1.752 1.00 92.38 148 GLN A N 1
ATOM 1120 C CA . GLN A 1 148 ? 10.907 -2.424 -1.166 1.00 92.38 148 GLN A CA 1
ATOM 1121 C C . GLN A 1 148 ? 12.281 -1.888 -0.745 1.00 92.38 148 GLN A C 1
ATOM 1123 O O . GLN A 1 148 ? 12.613 -0.740 -1.038 1.00 92.38 148 GLN A O 1
ATOM 1128 N N . GLU A 1 149 ? 13.090 -2.718 -0.080 1.00 91.50 149 GLU A N 1
ATOM 1129 C CA . GLU A 1 149 ? 14.444 -2.345 0.346 1.00 91.50 149 GLU A CA 1
ATOM 1130 C C . GLU A 1 149 ? 15.351 -2.127 -0.875 1.00 91.50 149 GLU A C 1
ATOM 1132 O O . GLU A 1 149 ? 16.082 -1.137 -0.930 1.00 91.50 149 GLU A O 1
ATOM 1137 N N . ALA A 1 150 ? 15.238 -2.986 -1.892 1.00 92.00 150 ALA A N 1
ATOM 1138 C CA . ALA A 1 150 ? 15.986 -2.879 -3.141 1.00 92.00 150 ALA A CA 1
ATOM 1139 C C . ALA A 1 150 ? 15.727 -1.537 -3.843 1.00 92.00 150 ALA A C 1
ATOM 1141 O O . ALA A 1 150 ? 16.669 -0.839 -4.227 1.00 92.00 150 ALA A O 1
ATOM 1142 N N . PHE A 1 151 ? 14.461 -1.121 -3.945 1.00 91.56 151 PHE A N 1
ATOM 1143 C CA . PHE A 1 151 ? 14.110 0.177 -4.520 1.00 91.56 151 PHE A CA 1
ATOM 1144 C C . PHE A 1 151 ? 14.528 1.364 -3.657 1.00 91.56 151 PHE A C 1
ATOM 1146 O O . PHE A 1 151 ? 14.952 2.380 -4.208 1.00 91.56 151 PHE A O 1
ATOM 1153 N N . ALA A 1 152 ? 14.455 1.254 -2.330 1.00 90.56 152 ALA A N 1
ATOM 1154 C CA . ALA A 1 152 ? 14.942 2.305 -1.442 1.00 90.56 152 ALA A CA 1
ATOM 1155 C C . ALA A 1 152 ? 16.448 2.548 -1.647 1.00 90.56 152 ALA A C 1
ATOM 1157 O O . ALA A 1 152 ? 16.873 3.696 -1.803 1.00 90.56 152 ALA A O 1
ATOM 1158 N N . ILE A 1 153 ? 17.244 1.475 -1.731 1.00 91.31 153 ILE A N 1
ATOM 1159 C CA . ILE A 1 153 ? 18.680 1.552 -2.041 1.00 91.31 153 ILE A CA 1
ATOM 1160 C C . ILE A 1 153 ? 18.887 2.098 -3.457 1.00 91.31 153 ILE A C 1
ATOM 1162 O O . ILE A 1 153 ? 19.741 2.964 -3.653 1.00 91.31 153 ILE A O 1
ATOM 1166 N N . TYR A 1 154 ? 18.090 1.651 -4.434 1.00 91.25 154 TYR A N 1
ATOM 1167 C CA . TYR A 1 154 ? 18.192 2.115 -5.816 1.00 91.25 154 TYR A CA 1
ATOM 1168 C C . TYR A 1 154 ? 17.936 3.626 -5.948 1.00 91.25 154 TYR A C 1
ATOM 1170 O O . TYR A 1 154 ? 18.763 4.366 -6.481 1.00 91.25 154 TYR A O 1
ATOM 1178 N N . LEU A 1 155 ? 16.805 4.115 -5.440 1.00 90.25 155 LEU A N 1
ATOM 1179 C CA . LEU A 1 155 ? 16.430 5.527 -5.541 1.00 90.25 155 LEU A CA 1
ATOM 1180 C C . LEU A 1 155 ? 17.408 6.415 -4.765 1.00 90.25 155 LEU A C 1
ATOM 1182 O O . LEU A 1 155 ? 17.811 7.470 -5.258 1.00 90.25 155 LEU A O 1
ATOM 1186 N N . GLN A 1 156 ? 17.857 5.963 -3.590 1.00 90.19 156 GLN A N 1
ATOM 1187 C CA . GLN A 1 156 ? 18.865 6.677 -2.812 1.00 90.19 156 GLN A CA 1
ATOM 1188 C C . GLN A 1 156 ? 20.230 6.704 -3.518 1.00 90.19 156 GLN A C 1
ATOM 1190 O O . GLN A 1 156 ? 20.890 7.744 -3.526 1.00 90.19 156 GLN A O 1
ATOM 1195 N N . GLY A 1 157 ? 20.662 5.588 -4.109 1.00 87.12 157 GLY A N 1
ATOM 1196 C CA . GLY A 1 157 ? 21.918 5.501 -4.856 1.00 87.12 157 GLY A CA 1
ATOM 1197 C C . GLY A 1 157 ? 21.902 6.371 -6.111 1.00 87.12 157 GLY A C 1
ATOM 1198 O O . GLY A 1 157 ? 22.848 7.120 -6.358 1.00 87.12 157 GLY A O 1
ATOM 1199 N N . LYS A 1 158 ? 20.777 6.382 -6.835 1.00 86.69 158 LYS A N 1
ATOM 1200 C CA . LYS A 1 158 ? 20.562 7.250 -7.997 1.00 86.69 158 LYS A CA 1
ATOM 1201 C C . LYS A 1 158 ? 20.623 8.733 -7.630 1.00 86.69 158 LYS A C 1
ATOM 1203 O O . LYS A 1 158 ? 21.288 9.495 -8.320 1.00 86.69 158 LYS A O 1
ATOM 1208 N N . ALA A 1 159 ? 19.994 9.138 -6.524 1.00 85.94 159 ALA A N 1
ATOM 1209 C CA . ALA A 1 159 ? 20.048 10.521 -6.043 1.00 85.94 159 ALA A CA 1
ATOM 1210 C C . ALA A 1 159 ? 21.462 10.955 -5.612 1.00 85.94 159 ALA A C 1
ATOM 1212 O O . ALA A 1 159 ? 21.816 12.125 -5.734 1.00 85.94 159 ALA A O 1
ATOM 1213 N N . ARG A 1 160 ? 22.275 10.020 -5.106 1.00 86.12 160 ARG A N 1
ATOM 1214 C CA . ARG A 1 160 ? 23.659 10.274 -4.673 1.00 86.12 160 ARG A CA 1
ATOM 1215 C C . ARG A 1 160 ? 24.692 10.168 -5.797 1.00 86.12 160 ARG A C 1
ATOM 1217 O O . ARG A 1 160 ? 25.829 10.577 -5.586 1.00 86.12 160 ARG A O 1
ATOM 1224 N N . GLY A 1 161 ? 24.324 9.609 -6.949 1.00 82.94 161 GLY A N 1
ATOM 1225 C CA . GLY A 1 161 ? 25.243 9.357 -8.060 1.00 82.94 161 GLY A CA 1
ATOM 1226 C C . GLY A 1 161 ? 26.216 8.196 -7.822 1.00 82.94 161 GLY A C 1
ATOM 1227 O O . GLY A 1 161 ? 27.242 8.129 -8.487 1.00 82.94 161 GLY A O 1
ATOM 1228 N N . PHE A 1 162 ? 25.936 7.298 -6.869 1.00 80.06 162 PHE A N 1
ATOM 1229 C CA . PHE A 1 162 ? 26.701 6.063 -6.665 1.00 80.06 162 PHE A CA 1
ATOM 1230 C C . PHE A 1 162 ? 25.881 5.005 -5.919 1.00 80.06 162 PHE A C 1
ATOM 1232 O O . PHE A 1 162 ? 25.078 5.322 -5.039 1.00 80.06 162 PHE A O 1
ATOM 1239 N N . PHE A 1 163 ? 26.134 3.729 -6.212 1.00 77.31 163 PHE A N 1
ATOM 1240 C CA . PHE A 1 163 ? 25.567 2.601 -5.474 1.00 77.31 163 PHE A CA 1
ATOM 1241 C C . PHE A 1 163 ? 26.632 2.018 -4.546 1.00 77.31 163 PHE A C 1
ATOM 1243 O O . PHE A 1 163 ? 27.711 1.635 -4.997 1.00 77.31 163 PHE A O 1
ATOM 1250 N N . LYS A 1 164 ? 26.353 1.944 -3.238 1.00 61.31 164 LYS A N 1
ATOM 1251 C CA . LYS A 1 164 ? 27.165 1.102 -2.351 1.00 61.31 164 LYS A CA 1
ATOM 1252 C C . LYS A 1 164 ? 26.841 -0.343 -2.718 1.00 61.31 164 LYS A C 1
ATOM 1254 O O . LYS A 1 164 ? 25.681 -0.730 -2.614 1.00 61.31 164 LYS A O 1
ATOM 1259 N N . GLY A 1 165 ? 27.832 -1.098 -3.191 1.00 53.00 165 GLY A N 1
ATOM 1260 C CA . GLY A 1 165 ? 27.657 -2.522 -3.476 1.00 53.00 165 GLY A CA 1
ATOM 1261 C C . GLY A 1 165 ? 27.062 -3.234 -2.263 1.00 53.00 165 GLY A C 1
ATOM 1262 O O . GLY A 1 165 ? 27.402 -2.893 -1.125 1.00 53.00 165 GLY A O 1
ATOM 1263 N N . ALA A 1 166 ? 26.146 -4.174 -2.505 1.00 46.59 166 ALA A N 1
ATOM 1264 C CA . ALA A 1 166 ? 25.595 -5.008 -1.450 1.00 46.59 166 ALA A CA 1
ATOM 1265 C C . ALA A 1 166 ? 26.763 -5.654 -0.693 1.00 46.59 166 ALA A C 1
ATOM 1267 O O . ALA A 1 166 ? 27.596 -6.341 -1.289 1.00 46.59 166 ALA A O 1
ATOM 1268 N N . VAL A 1 167 ? 26.863 -5.383 0.609 1.00 38.53 167 VAL A N 1
ATOM 1269 C CA . VAL A 1 167 ? 27.773 -6.125 1.478 1.00 38.53 167 VAL A CA 1
ATOM 1270 C C . VAL A 1 167 ? 27.206 -7.535 1.518 1.00 38.53 167 VAL A C 1
ATOM 1272 O O . VAL A 1 167 ? 26.171 -7.761 2.141 1.00 38.53 167 VAL A O 1
ATOM 1275 N N . ALA A 1 168 ? 27.826 -8.445 0.770 1.00 33.06 168 ALA A N 1
ATOM 1276 C CA . ALA A 1 168 ? 27.541 -9.864 0.870 1.00 33.06 168 ALA A CA 1
ATOM 1277 C C . ALA A 1 168 ? 27.733 -10.270 2.339 1.00 33.06 168 ALA A C 1
ATOM 1279 O O . ALA A 1 168 ? 28.831 -10.115 2.879 1.00 33.06 168 ALA A O 1
ATOM 1280 N N . ALA A 1 169 ? 26.645 -10.693 2.980 1.00 32.78 169 ALA A N 1
ATOM 1281 C CA . ALA A 1 169 ? 26.663 -11.380 4.264 1.00 32.78 169 ALA A CA 1
ATOM 1282 C C . ALA A 1 169 ? 26.645 -12.887 4.009 1.00 32.78 169 ALA A C 1
ATOM 1284 O O . ALA A 1 169 ? 25.898 -13.305 3.093 1.00 32.78 169 ALA A O 1
#

Organism: NCBI:txid1166340

pLDDT: mean 87.85, std 11.21, range [32.78, 96.5]

Radius of gyration: 26.1 Å; chains: 1; bounding box: 54×22×72 Å

Foldseek 3Di:
DDLVVVLVVLVVVLVVLVVVLVVLVVCCVPPPPVSVVVNVVSVVVNVVSVVVNVVSVVVVVVVVLVVLLVQKDDWAWDWDDDPDLLRIKIKIKIWGFDQDPVVRDTDTDIDIDIDPVPDDPSRLVSCQPVNVVRDDPNLCQLPPPHSVVSVVQSVVCNVVVHHDHRPDD

Secondary structure (DSSP, 8-state):
--HHHHHHHHHHHHHHHHHHHHHHHHHHHHH-HHHHHHHHHHHHHHHHHHHHHHHHHHHHHHHHHHHHHHTEEEEEEEEE--SSTTT-EEEEEEEEEEEETTTTEEEEEEEEEESGGGS-HHHHHHHHHT-GGGS-HHHHTTSTT-HHHHHHHHHHHHHHT-PPPP---